Protein AF-A0A7S3TPZ0-F1 (afdb_monomer_lite)

Structure (mmCIF, N/CA/C/O backbone):
data_AF-A0A7S3TPZ0-F1
#
_entry.id   AF-A0A7S3TPZ0-F1
#
loop_
_atom_site.group_PDB
_atom_site.id
_atom_site.type_symbol
_atom_site.label_atom_id
_atom_site.label_alt_id
_atom_site.label_comp_id
_atom_site.label_asym_id
_atom_site.label_entity_id
_atom_site.label_seq_id
_atom_site.pdbx_PDB_ins_code
_atom_site.Cartn_x
_atom_site.Cartn_y
_atom_site.Cartn_z
_atom_site.occupancy
_atom_site.B_iso_or_equiv
_atom_site.auth_seq_id
_atom_site.auth_comp_id
_atom_site.auth_asym_id
_atom_site.auth_atom_id
_atom_site.pdbx_PDB_model_num
ATOM 1 N N . ALA A 1 1 ? 26.717 -51.287 -27.966 1.00 47.16 1 ALA A N 1
ATOM 2 C CA . ALA A 1 1 ? 26.877 -49.922 -28.506 1.00 47.16 1 ALA A CA 1
ATOM 3 C C . ALA A 1 1 ? 25.800 -49.785 -29.569 1.00 47.16 1 ALA A C 1
ATOM 5 O O . ALA A 1 1 ? 25.677 -50.705 -30.352 1.00 47.16 1 ALA A O 1
ATOM 6 N N . GLU A 1 2 ? 24.869 -48.843 -29.520 1.00 43.12 2 GLU A N 1
ATOM 7 C CA . GLU A 1 2 ? 25.117 -47.418 -29.720 1.00 43.12 2 GLU A CA 1
ATOM 8 C C . GLU A 1 2 ? 24.133 -46.570 -28.900 1.00 43.12 2 GLU A C 1
ATOM 10 O O . GLU A 1 2 ? 22.919 -46.770 -28.921 1.00 43.12 2 GLU A O 1
ATOM 15 N N . MET A 1 3 ? 24.693 -45.618 -28.157 1.00 51.94 3 MET A N 1
ATOM 16 C CA . MET A 1 3 ? 23.965 -44.582 -27.437 1.00 51.94 3 MET A CA 1
ATOM 17 C C . MET A 1 3 ? 23.413 -43.583 -28.462 1.00 51.94 3 MET A C 1
ATOM 19 O O . MET A 1 3 ? 24.171 -42.781 -29.004 1.00 51.94 3 MET A O 1
ATOM 23 N N . ARG A 1 4 ? 22.103 -43.607 -28.745 1.00 56.28 4 ARG A N 1
ATOM 24 C CA . ARG A 1 4 ? 21.458 -42.481 -29.438 1.00 56.28 4 ARG A CA 1
ATOM 25 C C . ARG A 1 4 ? 21.321 -41.334 -28.450 1.00 56.28 4 ARG A C 1
ATOM 27 O O . ARG A 1 4 ? 20.573 -41.423 -27.481 1.00 56.28 4 ARG A O 1
ATOM 34 N N . GLY A 1 5 ? 22.116 -40.299 -28.705 1.00 50.38 5 GLY A N 1
ATOM 35 C CA . GLY A 1 5 ? 22.192 -39.077 -27.925 1.00 50.38 5 GLY A CA 1
ATOM 36 C C . GLY A 1 5 ? 20.820 -38.467 -27.669 1.00 50.38 5 GLY A C 1
ATOM 37 O O . GLY A 1 5 ? 19.954 -38.430 -28.545 1.00 50.38 5 GLY A O 1
ATOM 38 N N . ALA A 1 6 ? 20.652 -38.000 -26.435 1.00 54.16 6 ALA A N 1
ATOM 39 C CA . ALA A 1 6 ? 19.533 -37.185 -26.010 1.00 54.16 6 ALA A CA 1
ATOM 40 C C . ALA A 1 6 ? 19.315 -36.053 -27.021 1.00 54.16 6 ALA A C 1
ATOM 42 O O . ALA A 1 6 ? 20.212 -35.246 -27.254 1.00 54.16 6 ALA A O 1
ATOM 43 N N . ASN A 1 7 ? 18.133 -36.027 -27.636 1.00 55.78 7 ASN A N 1
ATOM 44 C CA . ASN A 1 7 ? 17.714 -34.970 -28.543 1.00 55.78 7 ASN A CA 1
ATOM 45 C C . ASN A 1 7 ? 17.712 -33.627 -27.778 1.00 55.78 7 ASN A C 1
ATOM 47 O O . ASN A 1 7 ? 16.862 -33.450 -26.901 1.00 55.78 7 ASN A O 1
ATOM 51 N N . PRO A 1 8 ? 18.630 -32.683 -28.065 1.00 56.12 8 PRO A N 1
ATOM 52 C CA . PRO A 1 8 ? 18.730 -31.431 -27.312 1.00 56.12 8 PRO A CA 1
ATOM 53 C C . PRO A 1 8 ? 17.567 -30.469 -27.608 1.00 56.12 8 PRO A C 1
ATOM 55 O O . PRO A 1 8 ? 17.358 -29.509 -26.866 1.00 56.12 8 PRO A O 1
ATOM 58 N N . ASP A 1 9 ? 16.798 -30.726 -28.669 1.00 54.09 9 ASP A N 1
ATOM 59 C CA . ASP A 1 9 ? 15.714 -29.852 -29.124 1.00 54.09 9 ASP A CA 1
ATOM 60 C C . ASP A 1 9 ? 14.388 -30.105 -28.382 1.00 54.09 9 ASP A C 1
ATOM 62 O O . ASP A 1 9 ? 13.644 -29.176 -28.067 1.00 54.09 9 ASP A O 1
ATOM 66 N N . GLY A 1 10 ? 14.138 -31.354 -27.967 1.00 55.66 10 GLY A N 1
ATOM 67 C CA . GLY A 1 10 ? 12.930 -31.718 -27.216 1.00 55.66 10 GLY A CA 1
ATOM 68 C C . GLY A 1 10 ? 12.847 -31.062 -25.833 1.00 55.66 10 GLY A C 1
ATOM 69 O O . GLY A 1 10 ? 11.757 -30.759 -25.352 1.00 55.66 10 GLY A O 1
ATOM 70 N N . LEU A 1 11 ? 13.996 -30.774 -25.209 1.00 54.69 11 LEU A N 1
ATOM 71 C CA . LEU A 1 11 ? 14.042 -30.106 -23.906 1.00 54.69 11 LEU A CA 1
ATOM 72 C C . LEU A 1 11 ? 13.760 -28.599 -24.018 1.00 54.69 11 LEU A C 1
ATOM 74 O O . LEU A 1 11 ? 13.170 -28.014 -23.112 1.00 54.69 11 LEU A O 1
ATOM 78 N N . ARG A 1 12 ? 14.114 -27.970 -25.149 1.00 52.44 12 ARG A N 1
ATOM 79 C CA . ARG A 1 12 ? 13.807 -26.553 -25.408 1.00 52.44 12 ARG A CA 1
ATOM 80 C C . ARG A 1 12 ? 12.307 -26.320 -25.590 1.00 52.44 12 ARG A C 1
ATOM 82 O O . ARG A 1 12 ? 11.802 -25.298 -25.135 1.00 52.44 12 ARG A O 1
ATOM 89 N N . GLN A 1 13 ? 11.590 -27.274 -26.187 1.00 51.81 13 GLN A N 1
ATOM 90 C CA . GLN A 1 13 ? 10.134 -27.191 -26.352 1.00 51.81 13 GLN A CA 1
ATOM 91 C C . GLN A 1 13 ? 9.358 -27.336 -25.033 1.00 51.81 13 GLN A C 1
ATOM 93 O O . GLN A 1 13 ? 8.329 -26.684 -24.869 1.00 51.81 13 GLN A O 1
ATOM 98 N N . LEU A 1 14 ? 9.862 -28.107 -24.061 1.00 53.47 14 LEU A N 1
ATOM 99 C CA . LEU A 1 14 ? 9.144 -28.334 -22.800 1.00 53.47 14 LEU A CA 1
ATOM 100 C C . LEU A 1 14 ? 9.283 -27.186 -21.785 1.00 53.47 14 LEU A C 1
ATOM 102 O O . LEU A 1 14 ? 8.389 -26.976 -20.968 1.00 53.47 14 LEU A O 1
ATOM 106 N N . ILE A 1 15 ? 10.376 -26.418 -21.838 1.00 53.31 15 ILE A N 1
ATOM 107 C CA . ILE A 1 15 ? 10.604 -25.298 -20.905 1.00 53.31 15 ILE A CA 1
ATOM 108 C C . ILE A 1 15 ? 9.710 -24.092 -21.251 1.00 53.31 15 ILE A C 1
ATOM 110 O O . ILE A 1 15 ? 9.356 -23.314 -20.369 1.00 53.31 15 ILE A O 1
ATOM 114 N N . ILE A 1 16 ? 9.265 -23.970 -22.506 1.00 51.81 16 ILE A N 1
ATOM 115 C CA . ILE A 1 16 ? 8.352 -22.897 -22.932 1.00 51.81 16 ILE A CA 1
ATOM 116 C C . ILE A 1 16 ? 6.900 -23.202 -22.515 1.00 51.81 16 ILE A C 1
ATOM 118 O O . ILE A 1 16 ? 6.142 -22.279 -22.241 1.00 51.81 16 ILE A O 1
ATOM 122 N N . GLN A 1 17 ? 6.512 -24.476 -22.372 1.00 49.91 17 GLN A N 1
ATOM 123 C CA . GLN A 1 17 ? 5.144 -24.859 -21.981 1.00 49.91 17 GLN A CA 1
ATOM 124 C C . GLN A 1 17 ? 4.831 -24.702 -20.481 1.00 49.91 17 GLN A C 1
ATOM 126 O O . GLN A 1 17 ? 3.674 -24.842 -20.094 1.00 49.91 17 GLN A O 1
ATOM 131 N N . HIS A 1 18 ? 5.826 -24.423 -19.632 1.00 45.56 18 HIS A N 1
ATOM 132 C CA . HIS A 1 18 ? 5.642 -24.216 -18.185 1.00 45.56 18 HIS A CA 1
ATOM 133 C C . HIS A 1 18 ? 6.212 -22.886 -17.672 1.00 45.56 18 HIS A C 1
ATOM 135 O O . HIS A 1 18 ? 6.270 -22.663 -16.461 1.00 45.56 18 HIS A O 1
ATOM 141 N N . ALA A 1 19 ? 6.577 -21.962 -18.566 1.00 44.69 19 ALA A N 1
ATOM 142 C CA . ALA A 1 19 ? 6.622 -20.555 -18.201 1.00 44.69 19 ALA A CA 1
ATOM 143 C C . ALA A 1 19 ? 5.168 -20.097 -18.091 1.00 44.69 19 ALA A C 1
ATOM 145 O O . ALA A 1 19 ? 4.600 -19.565 -19.039 1.00 44.69 19 ALA A O 1
ATOM 146 N N . GLY A 1 20 ? 4.542 -20.383 -16.947 1.00 40.47 20 GLY A N 1
ATOM 147 C CA . GLY A 1 20 ? 3.309 -19.719 -16.580 1.00 40.47 20 GLY A CA 1
ATOM 148 C C . GLY A 1 20 ? 3.583 -18.233 -16.716 1.00 40.47 20 GLY A C 1
ATOM 149 O O . GLY A 1 20 ? 4.343 -17.673 -15.925 1.00 40.47 20 GLY A O 1
ATOM 150 N N . GLU A 1 21 ? 3.017 -17.618 -17.754 1.00 36.19 21 GLU A N 1
ATOM 151 C CA . GLU A 1 21 ? 2.663 -16.214 -17.729 1.00 36.19 21 GLU A CA 1
ATOM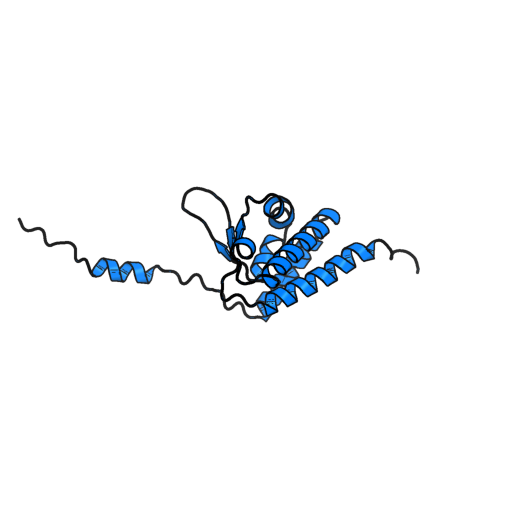 152 C C . GLU A 1 21 ? 1.934 -16.057 -16.408 1.00 36.19 21 GLU A C 1
ATOM 154 O O . GLU A 1 21 ? 0.771 -16.435 -16.276 1.00 36.19 21 GLU A O 1
ATOM 159 N N . LYS A 1 22 ? 2.672 -15.636 -15.376 1.00 40.84 22 LYS A N 1
ATOM 160 C CA . LYS A 1 22 ? 2.088 -15.214 -14.123 1.00 40.84 22 LYS A CA 1
ATOM 161 C C . LYS A 1 22 ? 1.147 -14.129 -14.599 1.00 40.84 22 LYS A C 1
ATOM 163 O O . LYS A 1 22 ? 1.648 -13.160 -15.175 1.00 40.84 22 LYS A O 1
ATOM 168 N N . PRO A 1 23 ? -0.172 -14.366 -14.563 1.00 39.34 23 PRO A N 1
ATOM 169 C CA . PRO A 1 23 ? -1.083 -13.477 -15.231 1.00 39.34 23 PRO A CA 1
ATOM 170 C C . PRO A 1 23 ? -0.858 -12.161 -14.514 1.00 39.34 23 PRO A C 1
ATOM 172 O O . PRO A 1 23 ? -1.157 -12.053 -13.328 1.00 39.34 23 PRO A O 1
ATOM 175 N N . ALA A 1 24 ? -0.248 -11.194 -15.197 1.00 45.66 24 ALA A N 1
ATOM 176 C CA . ALA A 1 24 ? -0.331 -9.803 -14.817 1.00 45.66 24 ALA A CA 1
ATOM 177 C C . ALA A 1 24 ? -1.818 -9.524 -14.969 1.00 45.66 24 ALA A C 1
ATOM 179 O O . ALA A 1 24 ? -2.294 -9.240 -16.071 1.00 45.66 24 ALA A O 1
ATOM 180 N N . VAL A 1 25 ? -2.571 -9.872 -13.918 1.00 50.50 25 VAL A N 1
ATOM 181 C CA . VAL A 1 25 ? -4.001 -10.103 -14.005 1.00 50.50 25 VAL A CA 1
ATOM 182 C C . VAL A 1 25 ? -4.549 -8.800 -14.542 1.00 50.50 25 VAL A C 1
ATOM 184 O O . VAL A 1 25 ? -4.435 -7.743 -13.909 1.00 50.50 25 VAL A O 1
ATOM 187 N N . LYS A 1 26 ? -5.121 -8.871 -15.744 1.00 48.84 26 LYS A N 1
ATOM 188 C CA . LYS A 1 26 ? -6.032 -7.862 -16.265 1.00 48.84 26 LYS A CA 1
ATOM 189 C C . LYS A 1 26 ? -7.271 -7.942 -15.373 1.00 48.84 26 LYS A C 1
ATOM 191 O O . LYS A 1 26 ? -8.298 -8.456 -15.784 1.00 48.84 26 LYS A O 1
ATOM 196 N N . VAL A 1 27 ? -7.114 -7.586 -14.096 1.00 53.84 27 VAL A N 1
ATOM 197 C CA . VAL A 1 27 ? -8.193 -7.553 -13.118 1.00 53.84 27 VAL A CA 1
ATOM 198 C C . VAL A 1 27 ? -9.098 -6.479 -13.666 1.00 53.84 27 VAL A C 1
ATOM 200 O O . VAL A 1 27 ? -8.647 -5.339 -13.814 1.00 53.84 27 VAL A O 1
ATOM 203 N N . ASP A 1 28 ? -10.326 -6.842 -14.013 1.00 63.22 28 ASP A N 1
ATOM 204 C CA . ASP A 1 28 ? -11.331 -5.883 -14.434 1.00 63.22 28 ASP A CA 1
ATOM 205 C C . ASP A 1 28 ? -11.290 -4.676 -13.482 1.00 63.22 28 ASP A C 1
ATOM 207 O O . ASP A 1 28 ? -11.278 -4.868 -12.258 1.00 63.22 28 ASP A O 1
ATOM 211 N N . PRO A 1 29 ? -11.242 -3.431 -13.989 1.00 65.44 29 PRO A N 1
ATOM 212 C CA . PRO A 1 29 ? -11.056 -2.249 -13.144 1.00 65.44 29 PRO A CA 1
ATOM 213 C C . PRO A 1 29 ? -12.111 -2.174 -12.028 1.00 65.44 29 PRO A C 1
ATOM 215 O O . PRO A 1 29 ? -11.813 -1.790 -10.899 1.00 65.44 29 PRO A O 1
ATOM 218 N N . ALA A 1 30 ? -13.328 -2.659 -12.297 1.00 69.44 30 ALA A N 1
ATOM 219 C CA . ALA A 1 30 ? -14.392 -2.790 -11.307 1.00 69.44 30 ALA A CA 1
ATOM 220 C C . ALA A 1 30 ? -14.072 -3.792 -10.177 1.00 69.44 30 ALA A C 1
ATOM 222 O O . ALA A 1 30 ? -14.315 -3.497 -9.004 1.00 69.44 30 ALA A O 1
ATOM 223 N N . ALA A 1 31 ? -13.508 -4.960 -10.502 1.00 75.25 31 ALA A N 1
ATOM 224 C CA . ALA A 1 31 ? -13.106 -5.959 -9.513 1.00 75.25 31 ALA A CA 1
ATOM 225 C C . ALA A 1 31 ? -11.934 -5.452 -8.663 1.00 75.25 31 ALA A C 1
ATOM 227 O O . ALA A 1 31 ? -11.933 -5.630 -7.443 1.00 75.25 31 ALA A O 1
ATOM 228 N N . ARG A 1 32 ? -10.993 -4.726 -9.281 1.00 73.50 32 ARG A N 1
ATOM 229 C CA . ARG A 1 32 ? -9.873 -4.091 -8.578 1.00 73.50 32 ARG A CA 1
ATOM 230 C C . ARG A 1 32 ? -10.365 -3.018 -7.604 1.00 73.50 32 ARG A C 1
ATOM 232 O O . ARG A 1 32 ? -9.994 -3.060 -6.436 1.00 73.50 32 ARG A O 1
ATOM 239 N N . HIS A 1 33 ? -11.285 -2.143 -8.019 1.00 78.00 33 HIS A N 1
ATOM 240 C CA . HIS A 1 33 ? -11.912 -1.159 -7.124 1.00 78.00 33 HIS A CA 1
ATOM 241 C C . HIS A 1 33 ? -12.658 -1.814 -5.956 1.00 78.00 33 HIS A C 1
ATOM 243 O O . HIS A 1 33 ? -12.574 -1.344 -4.820 1.00 78.00 33 HIS A O 1
ATOM 249 N N . LYS A 1 34 ? -13.374 -2.919 -6.203 1.00 82.50 34 LYS A N 1
ATOM 250 C CA . LYS A 1 34 ? -14.017 -3.687 -5.130 1.00 82.50 34 LYS A CA 1
ATOM 251 C C . LYS A 1 34 ? -12.979 -4.244 -4.152 1.00 82.50 34 LYS A C 1
ATOM 253 O O . LYS A 1 34 ? -13.165 -4.101 -2.949 1.00 82.50 34 LYS A O 1
ATOM 258 N N . GLN A 1 35 ? -11.894 -4.834 -4.653 1.00 83.12 35 GLN A N 1
ATOM 259 C CA . GLN A 1 35 ? -10.822 -5.386 -3.823 1.00 83.12 35 GLN A CA 1
ATOM 260 C C . GLN A 1 35 ? -10.115 -4.302 -2.999 1.00 83.12 35 GLN A C 1
ATOM 262 O O . GLN A 1 35 ? -9.831 -4.522 -1.827 1.00 83.12 35 GLN A O 1
ATOM 267 N N . GLN A 1 36 ? -9.884 -3.118 -3.571 1.00 84.00 36 GLN A N 1
ATOM 268 C CA . GLN A 1 36 ? -9.322 -1.974 -2.848 1.0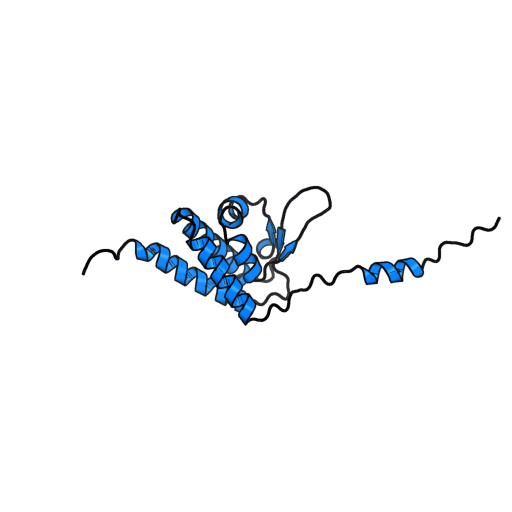0 84.00 36 GLN A CA 1
ATOM 269 C C . GLN A 1 36 ? -10.222 -1.535 -1.692 1.00 84.00 36 GLN A C 1
ATOM 271 O O . GLN A 1 36 ? -9.732 -1.341 -0.583 1.00 84.00 36 GLN A O 1
ATOM 276 N N . ARG A 1 37 ? -11.536 -1.418 -1.928 1.00 83.81 37 ARG A N 1
ATOM 277 C CA . ARG A 1 37 ? -12.501 -1.060 -0.876 1.00 83.81 37 ARG A CA 1
ATOM 278 C C . ARG A 1 37 ? -12.563 -2.108 0.226 1.00 83.81 37 ARG A C 1
ATOM 280 O O . ARG A 1 37 ? -12.585 -1.744 1.393 1.00 83.81 37 ARG A O 1
ATOM 287 N N . ASP A 1 38 ? -12.576 -3.385 -0.138 1.00 86.81 38 ASP A N 1
ATOM 288 C CA . ASP A 1 38 ? -12.628 -4.496 0.815 1.00 86.81 38 ASP A CA 1
ATOM 289 C C . ASP A 1 38 ? -11.360 -4.554 1.679 1.00 86.81 38 ASP A C 1
ATOM 291 O O . ASP A 1 38 ? -11.431 -4.597 2.905 1.00 86.81 38 ASP A O 1
ATOM 295 N N . ALA A 1 39 ? -10.189 -4.424 1.048 1.00 87.69 39 ALA A N 1
ATOM 296 C CA . ALA A 1 39 ? -8.907 -4.369 1.737 1.00 87.69 39 ALA A CA 1
ATOM 297 C C . ALA A 1 39 ? -8.806 -3.163 2.681 1.00 87.69 39 ALA A C 1
ATOM 299 O O . ALA A 1 39 ? -8.320 -3.292 3.804 1.00 87.69 39 ALA A O 1
ATOM 300 N N . LEU A 1 40 ? -9.292 -2.002 2.241 1.00 86.31 40 LEU A N 1
ATOM 301 C CA . LEU A 1 40 ? -9.350 -0.796 3.057 1.00 86.31 40 LEU A CA 1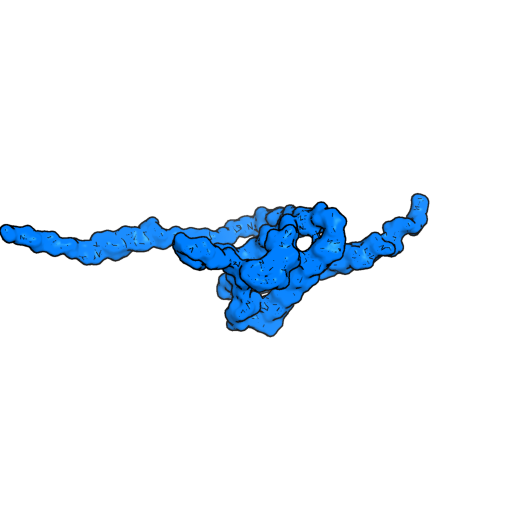
ATOM 302 C C . LEU A 1 40 ? -10.313 -0.964 4.235 1.00 86.31 40 LEU A C 1
ATOM 304 O O . LEU A 1 40 ? -9.947 -0.654 5.363 1.00 86.31 40 LEU A O 1
ATOM 308 N N . ALA A 1 41 ? -11.505 -1.515 4.006 1.00 86.88 41 ALA A N 1
ATOM 309 C CA . ALA A 1 41 ? -12.467 -1.802 5.063 1.00 86.88 41 ALA A CA 1
ATOM 310 C C . ALA A 1 41 ? -11.895 -2.781 6.098 1.00 86.88 41 ALA A C 1
ATOM 312 O O . ALA A 1 41 ? -12.022 -2.538 7.293 1.00 86.88 41 ALA A O 1
ATOM 313 N N . ALA A 1 42 ? -11.202 -3.837 5.661 1.00 87.69 42 ALA A N 1
ATOM 314 C CA . ALA A 1 42 ? -10.527 -4.778 6.552 1.00 87.69 42 ALA A CA 1
ATOM 315 C C . ALA A 1 42 ? -9.423 -4.104 7.385 1.00 87.69 42 ALA A C 1
ATOM 317 O O . ALA A 1 42 ? -9.275 -4.404 8.569 1.00 87.69 42 ALA A O 1
ATOM 318 N N . LEU A 1 43 ? -8.689 -3.161 6.788 1.00 86.75 43 LEU A N 1
ATOM 319 C CA . LEU A 1 43 ? -7.650 -2.399 7.475 1.00 86.75 43 LEU A CA 1
ATOM 320 C C . LEU A 1 43 ? -8.236 -1.430 8.508 1.00 86.75 43 LEU A C 1
ATOM 322 O O . LEU A 1 43 ? -7.665 -1.270 9.583 1.00 86.75 43 LEU A O 1
ATOM 326 N N . LEU A 1 44 ? -9.391 -0.831 8.218 1.00 84.88 44 LEU A N 1
ATOM 327 C CA . LEU A 1 44 ? -10.123 0.042 9.143 1.00 84.88 44 LEU A CA 1
ATOM 328 C C . LEU A 1 44 ? -10.916 -0.724 10.208 1.00 84.88 44 LEU A C 1
ATOM 330 O O . LEU A 1 44 ? -11.199 -0.174 11.268 1.00 84.88 44 LEU A O 1
ATOM 334 N N . ALA A 1 45 ? -11.259 -1.986 9.948 1.00 85.94 45 ALA A N 1
ATOM 335 C CA . ALA A 1 45 ? -11.926 -2.866 10.903 1.00 85.94 45 ALA A CA 1
ATOM 336 C C . ALA A 1 45 ? -10.999 -3.315 12.047 1.00 85.94 45 ALA A C 1
ATOM 338 O O . ALA A 1 45 ? -11.455 -3.933 13.011 1.00 85.94 45 ALA A O 1
ATOM 339 N N . VAL A 1 46 ? -9.700 -3.010 11.969 1.00 84.62 46 VAL A N 1
ATOM 340 C CA . VAL A 1 46 ? -8.761 -3.251 13.064 1.00 84.62 46 VAL A CA 1
ATOM 341 C C . VAL A 1 46 ? -9.174 -2.409 14.271 1.00 84.62 46 VAL A C 1
ATOM 343 O O . VAL A 1 46 ? -9.188 -1.182 14.223 1.00 84.62 46 VAL A O 1
ATOM 346 N N . ALA A 1 47 ? -9.467 -3.084 15.386 1.00 80.06 47 ALA A N 1
ATOM 347 C CA . ALA A 1 47 ? -9.915 -2.442 16.627 1.00 80.06 47 ALA A CA 1
ATOM 348 C C . ALA A 1 47 ? -8.948 -1.347 17.119 1.00 80.06 47 ALA A C 1
ATOM 350 O O . ALA A 1 47 ? -9.355 -0.344 17.706 1.00 80.06 47 ALA A O 1
ATOM 351 N N . ASP A 1 48 ? -7.656 -1.532 16.854 1.00 86.75 48 ASP A N 1
ATOM 352 C CA . ASP A 1 48 ? -6.613 -0.573 17.177 1.00 86.75 48 ASP A CA 1
ATOM 353 C C . ASP A 1 48 ? -6.499 0.500 16.077 1.00 86.75 48 ASP A C 1
ATOM 355 O O . ASP A 1 48 ? -5.860 0.321 15.031 1.00 86.75 48 ASP A O 1
ATOM 359 N N . LYS A 1 49 ? -7.129 1.652 16.327 1.00 82.88 49 LYS A N 1
ATOM 360 C CA . LYS A 1 49 ? -7.103 2.802 15.410 1.00 82.88 49 LYS A CA 1
ATOM 361 C C . LYS A 1 49 ? -5.687 3.329 15.168 1.00 82.88 49 LYS A C 1
ATOM 363 O O . LYS A 1 49 ? -5.397 3.784 14.064 1.00 82.88 49 LYS A O 1
ATOM 368 N N . GLN A 1 50 ? -4.791 3.246 16.157 1.00 85.62 50 GLN A N 1
ATOM 369 C CA . GLN A 1 50 ? -3.402 3.681 15.988 1.00 85.62 50 GLN A CA 1
ATOM 370 C C . GLN A 1 50 ? -2.638 2.762 15.033 1.00 85.62 50 GLN A C 1
ATOM 372 O O . GLN A 1 50 ? -1.890 3.257 14.190 1.00 85.62 50 GLN A O 1
ATOM 377 N N . ARG A 1 51 ? -2.838 1.441 15.117 1.00 85.94 51 ARG A N 1
ATOM 378 C CA . ARG A 1 51 ? -2.273 0.480 14.157 1.00 85.94 51 ARG A CA 1
ATOM 379 C C . ARG A 1 51 ? -2.828 0.705 12.762 1.00 85.94 51 ARG A C 1
ATOM 381 O O . ARG A 1 51 ? -2.036 0.783 11.828 1.00 85.94 51 ARG A O 1
ATOM 388 N N . SER A 1 52 ? -4.142 0.884 12.643 1.00 86.88 52 SER A N 1
ATOM 389 C CA . SER A 1 52 ? -4.810 1.189 11.370 1.00 86.88 52 SER A CA 1
ATOM 390 C C . SER A 1 52 ? -4.211 2.437 10.727 1.00 86.88 52 SER A C 1
ATOM 392 O O . SER A 1 52 ? -3.701 2.387 9.612 1.00 86.88 52 SER A O 1
ATOM 394 N N . HIS A 1 53 ? -4.165 3.544 11.471 1.00 88.00 53 HIS A N 1
ATOM 395 C CA . HIS A 1 53 ? -3.597 4.802 10.998 1.00 88.00 53 HIS A CA 1
ATOM 396 C C . HIS A 1 53 ? -2.112 4.664 10.632 1.00 88.00 53 HIS A C 1
ATOM 398 O O . HIS A 1 53 ? -1.681 5.142 9.585 1.00 88.00 53 HIS A O 1
ATOM 404 N N . ALA A 1 54 ? -1.314 3.967 11.449 1.00 89.06 54 ALA A N 1
ATOM 405 C CA . ALA A 1 54 ? 0.097 3.738 11.153 1.00 89.06 54 ALA A CA 1
ATOM 406 C C . ALA A 1 54 ? 0.302 2.877 9.894 1.00 89.06 54 ALA A C 1
ATOM 408 O O . ALA A 1 54 ? 1.242 3.128 9.138 1.00 89.06 54 ALA A O 1
ATOM 409 N N . ALA A 1 55 ? -0.562 1.889 9.652 1.00 89.44 55 ALA A N 1
ATOM 410 C CA . ALA A 1 55 ? -0.551 1.078 8.442 1.00 89.44 55 ALA A CA 1
ATOM 411 C C . ALA A 1 55 ? -0.861 1.934 7.207 1.00 89.44 55 ALA A C 1
ATOM 413 O O . ALA A 1 55 ? -0.050 1.968 6.281 1.00 89.44 55 ALA A O 1
ATOM 414 N N . VAL A 1 56 ? -1.965 2.694 7.237 1.00 90.44 56 VAL A N 1
ATOM 415 C CA . VAL A 1 56 ? -2.357 3.624 6.161 1.00 90.44 56 VAL A CA 1
ATOM 416 C C . VAL A 1 56 ? -1.233 4.618 5.866 1.00 90.44 56 VAL A C 1
ATOM 418 O O . VAL A 1 56 ? -0.780 4.714 4.728 1.00 90.44 56 VAL A O 1
ATOM 421 N N . ALA A 1 57 ? -0.706 5.292 6.892 1.00 90.44 57 ALA A N 1
ATOM 422 C 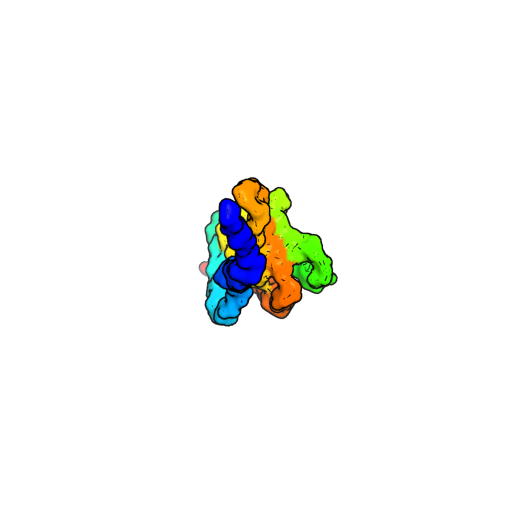CA . ALA A 1 57 ? 0.371 6.270 6.744 1.00 90.44 57 ALA A CA 1
ATOM 423 C C . ALA A 1 57 ? 1.651 5.657 6.148 1.00 90.44 57 ALA A C 1
ATOM 425 O O . ALA A 1 57 ? 2.326 6.278 5.326 1.00 90.44 57 ALA A O 1
ATOM 426 N N . THR A 1 58 ? 1.982 4.419 6.532 1.00 91.38 58 THR A N 1
ATOM 427 C CA . THR A 1 58 ? 3.144 3.705 5.983 1.00 91.38 58 THR A CA 1
ATOM 428 C C . THR A 1 58 ? 2.942 3.387 4.501 1.00 91.38 58 THR A C 1
ATOM 430 O O . THR A 1 58 ? 3.860 3.595 3.709 1.00 91.38 58 THR A O 1
ATOM 433 N N . ILE A 1 59 ? 1.748 2.931 4.110 1.00 90.88 59 ILE A N 1
ATOM 434 C CA . ILE A 1 59 ? 1.415 2.621 2.712 1.00 90.88 59 ILE A CA 1
ATOM 435 C C . ILE A 1 59 ? 1.438 3.892 1.855 1.00 90.88 59 ILE A C 1
ATOM 437 O O . ILE A 1 59 ? 2.074 3.890 0.802 1.00 90.88 59 ILE A O 1
ATOM 441 N N . ILE A 1 60 ? 0.843 4.993 2.330 1.00 91.62 60 ILE A N 1
ATOM 442 C CA . ILE A 1 60 ? 0.904 6.303 1.657 1.00 91.62 60 ILE A CA 1
ATOM 443 C C . ILE A 1 60 ? 2.358 6.703 1.417 1.00 91.62 60 ILE A C 1
ATOM 445 O O . ILE A 1 60 ? 2.714 7.082 0.306 1.00 91.62 60 ILE A O 1
ATOM 449 N N . LYS A 1 61 ? 3.223 6.571 2.431 1.00 91.69 61 LYS A N 1
ATOM 450 C CA . LYS A 1 61 ? 4.640 6.937 2.317 1.00 91.69 61 LYS A CA 1
ATOM 451 C C . LYS A 1 61 ? 5.396 6.071 1.311 1.00 91.69 61 LYS A C 1
ATOM 453 O O . LYS A 1 61 ? 6.226 6.583 0.567 1.00 91.69 61 LYS A O 1
ATOM 458 N N . ILE A 1 62 ? 5.108 4.773 1.271 1.00 90.12 62 ILE A N 1
ATOM 459 C CA . ILE A 1 62 ? 5.682 3.860 0.279 1.00 90.12 62 ILE A CA 1
ATOM 460 C C . ILE A 1 62 ? 5.269 4.281 -1.132 1.00 90.12 62 ILE A C 1
ATOM 462 O O . ILE A 1 62 ? 6.133 4.451 -1.990 1.00 90.12 62 ILE A O 1
ATOM 466 N N . ILE A 1 63 ? 3.970 4.494 -1.358 1.00 91.19 63 ILE A N 1
ATOM 467 C CA . ILE A 1 63 ? 3.444 4.900 -2.664 1.00 91.19 63 ILE A CA 1
ATOM 468 C C . ILE A 1 63 ? 4.009 6.270 -3.060 1.00 91.19 63 ILE A C 1
ATOM 470 O O . ILE A 1 63 ? 4.475 6.429 -4.182 1.00 91.19 63 ILE A O 1
ATOM 474 N N . ALA A 1 64 ? 4.070 7.230 -2.137 1.00 91.88 64 ALA A N 1
ATOM 475 C CA . ALA A 1 64 ? 4.653 8.548 -2.379 1.00 91.88 64 ALA A CA 1
ATOM 476 C C . ALA A 1 64 ? 6.136 8.469 -2.779 1.00 91.88 64 ALA A C 1
ATOM 478 O O . ALA A 1 64 ? 6.550 9.159 -3.706 1.00 91.88 64 ALA A O 1
ATOM 479 N N . ASN A 1 65 ? 6.929 7.597 -2.145 1.00 91.81 65 ASN A N 1
ATOM 480 C CA . ASN A 1 65 ? 8.325 7.381 -2.536 1.00 91.81 65 ASN A CA 1
ATOM 481 C C . ASN A 1 65 ? 8.439 6.810 -3.957 1.00 91.81 65 ASN A C 1
ATOM 483 O O . ASN A 1 65 ? 9.318 7.222 -4.713 1.00 91.81 65 ASN A O 1
ATOM 487 N N . VAL A 1 66 ? 7.546 5.888 -4.333 1.00 90.62 66 VAL A N 1
ATOM 488 C CA . VAL A 1 66 ? 7.485 5.351 -5.700 1.00 90.62 66 VAL A CA 1
ATOM 489 C C . VAL A 1 66 ? 7.079 6.435 -6.696 1.00 90.62 66 VAL A C 1
ATOM 491 O O . VAL A 1 66 ? 7.723 6.566 -7.726 1.00 90.62 66 VAL A O 1
ATOM 494 N N . LEU A 1 67 ? 6.057 7.237 -6.401 1.00 88.81 67 LEU A N 1
ATOM 495 C CA . LEU A 1 67 ? 5.596 8.310 -7.288 1.00 88.81 67 LEU A CA 1
ATOM 496 C C . LEU A 1 67 ? 6.638 9.425 -7.439 1.00 88.81 67 LEU A C 1
ATOM 498 O O . LEU A 1 67 ? 6.816 9.963 -8.526 1.00 88.81 67 LEU A O 1
ATOM 502 N N . SER A 1 68 ? 7.377 9.730 -6.370 1.00 90.88 68 SER A N 1
ATOM 503 C CA . SER A 1 68 ? 8.471 10.704 -6.396 1.00 90.88 68 SER A CA 1
ATOM 504 C C . SER A 1 68 ? 9.711 10.194 -7.135 1.00 90.88 68 SER A C 1
ATOM 506 O O . SER A 1 68 ? 10.543 10.993 -7.560 1.00 90.88 68 SER A O 1
ATOM 508 N N . SER A 1 69 ? 9.904 8.879 -7.233 1.00 89.69 69 SER A N 1
ATOM 509 C CA . SER A 1 69 ? 11.064 8.260 -7.882 1.00 89.69 69 SER A CA 1
ATOM 510 C C . SER A 1 69 ? 10.665 6.924 -8.518 1.00 89.69 69 SER A C 1
ATOM 512 O O . SER A 1 69 ? 11.056 5.860 -8.029 1.00 89.69 69 SER A O 1
ATOM 514 N N . PRO A 1 70 ? 9.892 6.953 -9.621 1.00 85.19 70 PRO A N 1
ATOM 515 C CA . PRO A 1 70 ? 9.305 5.747 -10.204 1.00 85.19 70 PRO A CA 1
ATOM 516 C C . PRO A 1 70 ? 10.349 4.833 -10.842 1.00 85.19 70 PRO A C 1
ATOM 518 O O . PRO A 1 70 ? 10.109 3.645 -10.989 1.00 85.19 70 PRO A O 1
ATOM 521 N N . THR A 1 71 ? 11.523 5.345 -11.197 1.00 82.62 71 THR A N 1
ATOM 522 C CA . THR A 1 71 ? 12.614 4.550 -11.777 1.00 82.62 71 THR A CA 1
ATOM 523 C C . THR A 1 71 ? 13.497 3.877 -10.727 1.00 82.62 71 THR A C 1
ATOM 525 O O . THR A 1 71 ? 14.342 3.060 -11.081 1.00 82.62 71 THR A O 1
ATOM 528 N N . GLU A 1 72 ? 13.317 4.187 -9.441 1.00 86.94 72 GLU A N 1
ATOM 529 C CA . GLU A 1 72 ? 14.170 3.678 -8.373 1.00 86.94 72 GLU A CA 1
ATOM 530 C C . GLU A 1 72 ? 13.679 2.291 -7.892 1.00 86.94 72 GLU A C 1
ATOM 532 O O . GLU A 1 72 ? 12.643 2.180 -7.219 1.00 86.94 72 GLU A O 1
ATOM 537 N N . PRO A 1 73 ? 14.430 1.203 -8.155 1.00 80.88 73 PRO A N 1
ATOM 538 C CA . PRO A 1 73 ? 13.989 -0.161 -7.856 1.00 80.88 73 PRO A CA 1
ATOM 539 C C . PRO A 1 73 ? 13.828 -0.427 -6.355 1.00 80.88 73 PRO A C 1
ATOM 541 O O . PRO A 1 73 ? 13.017 -1.262 -5.956 1.00 80.88 73 PRO A O 1
ATOM 544 N N . LYS A 1 74 ? 14.553 0.305 -5.497 1.00 83.75 74 LYS A N 1
ATOM 545 C CA . LYS A 1 74 ? 14.474 0.140 -4.037 1.00 83.75 74 LYS A CA 1
ATOM 546 C C . LYS A 1 74 ? 13.129 0.585 -3.451 1.00 83.75 74 LYS A C 1
ATOM 548 O O . LYS A 1 74 ? 12.754 0.103 -2.388 1.00 83.75 74 LYS A O 1
ATOM 553 N N . TYR A 1 75 ? 12.414 1.493 -4.124 1.00 86.50 75 TYR A N 1
ATOM 554 C CA . TYR A 1 75 ? 11.075 1.930 -3.709 1.00 86.50 75 TYR A CA 1
ATOM 555 C C . TYR A 1 75 ? 9.984 1.045 -4.302 1.00 86.50 75 TYR A C 1
ATOM 557 O O . TYR A 1 75 ? 8.946 0.852 -3.677 1.00 86.50 75 TYR A O 1
ATOM 565 N N . ARG A 1 76 ? 10.245 0.450 -5.471 1.00 86.62 76 ARG A N 1
ATOM 566 C CA . ARG A 1 76 ? 9.355 -0.529 -6.099 1.00 86.62 76 ARG A CA 1
ATOM 567 C C . ARG A 1 76 ? 9.383 -1.900 -5.429 1.00 86.62 76 ARG A C 1
ATOM 569 O O . ARG A 1 76 ? 8.486 -2.690 -5.678 1.00 86.62 76 ARG A O 1
ATOM 576 N N . ALA A 1 77 ? 10.365 -2.198 -4.580 1.00 86.94 77 ALA A N 1
ATOM 577 C CA . ALA A 1 77 ? 10.516 -3.511 -3.964 1.00 86.94 77 ALA A CA 1
ATOM 578 C C . ALA A 1 77 ? 10.454 -3.449 -2.427 1.00 86.94 77 ALA A C 1
ATOM 580 O O . ALA A 1 77 ? 11.336 -2.911 -1.758 1.00 86.94 77 ALA A O 1
ATOM 581 N N . LEU A 1 78 ? 9.422 -4.061 -1.853 1.00 87.69 78 LEU A N 1
ATOM 582 C CA . LEU A 1 78 ? 9.153 -4.126 -0.421 1.00 87.69 78 LEU A CA 1
ATOM 583 C C . LEU A 1 78 ? 9.481 -5.524 0.103 1.00 87.69 78 LEU A C 1
ATOM 585 O O . LEU A 1 78 ? 8.853 -6.516 -0.263 1.00 87.69 78 LEU A O 1
ATOM 589 N N . LYS A 1 79 ? 10.456 -5.608 1.006 1.00 85.75 79 LYS A N 1
ATOM 590 C CA . LYS A 1 79 ? 10.800 -6.862 1.689 1.00 85.75 79 LYS A CA 1
ATOM 591 C C . LYS A 1 79 ? 9.868 -7.069 2.882 1.00 85.75 79 LYS A C 1
ATOM 593 O O . LYS A 1 79 ? 9.826 -6.198 3.751 1.00 85.75 79 LYS A O 1
ATOM 598 N N . ALA A 1 80 ? 9.210 -8.227 2.992 1.00 79.50 80 ALA A N 1
ATOM 599 C CA .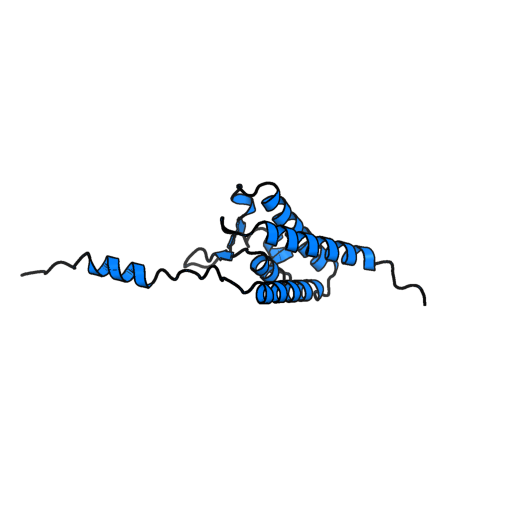 ALA A 1 80 ? 8.437 -8.577 4.191 1.00 79.50 80 ALA A CA 1
ATOM 600 C C . ALA A 1 80 ? 9.283 -8.632 5.475 1.00 79.50 80 ALA A C 1
ATOM 602 O O . ALA A 1 80 ? 8.733 -8.585 6.568 1.00 79.50 80 ALA A O 1
ATOM 603 N N . GLU A 1 81 ? 10.610 -8.718 5.371 1.00 80.44 81 GLU A N 1
ATOM 604 C CA . GLU A 1 81 ? 11.518 -8.640 6.522 1.00 80.44 81 GLU A CA 1
ATOM 605 C C . GLU A 1 81 ? 11.671 -7.225 7.086 1.00 80.44 81 GLU A C 1
ATOM 607 O O . GLU A 1 81 ? 12.063 -7.063 8.242 1.00 80.44 81 GLU A O 1
ATOM 612 N N . ASN A 1 82 ? 11.372 -6.188 6.296 1.00 85.19 82 ASN A N 1
ATOM 613 C CA . ASN A 1 82 ? 11.456 -4.817 6.778 1.00 85.19 82 ASN A CA 1
ATOM 614 C C . ASN A 1 82 ? 10.455 -4.638 7.926 1.00 85.19 82 ASN A C 1
ATOM 616 O O . ASN A 1 82 ? 9.256 -4.828 7.725 1.00 85.19 82 ASN A O 1
ATOM 620 N N . LYS A 1 83 ? 10.937 -4.243 9.113 1.00 83.81 83 LYS A N 1
ATOM 621 C CA . LYS A 1 83 ? 10.108 -4.070 10.318 1.00 83.81 83 LYS A CA 1
ATOM 622 C C . LYS A 1 83 ? 8.864 -3.226 10.054 1.00 83.81 83 LYS A C 1
ATOM 624 O O . LYS A 1 83 ? 7.780 -3.598 10.484 1.00 83.81 83 LYS A O 1
ATOM 629 N N . ALA A 1 84 ? 8.990 -2.143 9.284 1.00 82.62 84 ALA A N 1
ATOM 630 C CA . ALA A 1 84 ? 7.843 -1.309 8.937 1.00 82.62 84 ALA A CA 1
ATOM 631 C C . ALA A 1 84 ? 6.802 -2.086 8.112 1.00 82.62 84 ALA A C 1
ATOM 633 O O . ALA A 1 84 ? 5.620 -2.067 8.436 1.00 82.62 84 ALA A O 1
ATOM 634 N N . VAL A 1 85 ? 7.232 -2.830 7.092 1.00 84.88 85 VAL A N 1
ATOM 635 C CA . VAL A 1 85 ? 6.332 -3.635 6.251 1.00 84.88 85 VAL A CA 1
ATOM 636 C C . VAL A 1 85 ? 5.713 -4.769 7.066 1.00 84.88 85 VAL A C 1
ATOM 638 O O . VAL A 1 85 ? 4.496 -4.928 7.068 1.00 84.88 85 VAL A O 1
ATOM 641 N N . LYS A 1 86 ? 6.520 -5.515 7.824 1.00 85.81 86 LYS A N 1
ATOM 642 C CA . LYS A 1 86 ? 6.062 -6.645 8.635 1.00 85.81 86 LYS A CA 1
ATOM 643 C C . LYS A 1 86 ? 5.077 -6.226 9.719 1.00 85.81 86 LYS A C 1
ATOM 645 O O . LYS A 1 86 ? 3.988 -6.779 9.812 1.00 85.81 86 LYS A O 1
ATOM 650 N N . GLU A 1 87 ? 5.459 -5.258 10.544 1.00 85.69 87 GLU A N 1
ATOM 651 C CA . GLU A 1 87 ? 4.713 -4.910 11.752 1.00 85.69 87 GLU A CA 1
ATOM 652 C C . GLU A 1 87 ? 3.567 -3.938 11.481 1.00 85.69 87 GLU A C 1
ATOM 654 O O . GLU A 1 87 ? 2.571 -3.974 12.197 1.00 85.69 87 GLU A O 1
ATOM 659 N N . LYS A 1 88 ? 3.686 -3.066 10.470 1.00 84.31 88 LYS A N 1
ATOM 660 C CA . LYS A 1 88 ? 2.648 -2.069 10.165 1.00 84.31 88 LYS A CA 1
ATOM 661 C C . LYS A 1 88 ? 1.697 -2.542 9.078 1.00 84.31 88 LYS A C 1
ATOM 663 O O . LYS A 1 88 ? 0.510 -2.273 9.186 1.00 84.31 88 LYS A O 1
ATOM 668 N N . ILE A 1 89 ? 2.189 -3.237 8.052 1.00 86.56 89 ILE A N 1
ATOM 669 C CA . ILE A 1 89 ? 1.375 -3.598 6.883 1.00 86.56 89 ILE A CA 1
ATOM 670 C C . ILE A 1 89 ? 0.914 -5.051 6.961 1.00 86.56 89 ILE A C 1
ATOM 672 O O . ILE A 1 89 ? -0.281 -5.309 6.922 1.00 86.56 89 ILE A O 1
ATOM 676 N N . LEU A 1 90 ? 1.845 -6.000 7.095 1.00 85.06 90 LEU A N 1
ATOM 677 C CA . LEU A 1 90 ? 1.527 -7.434 7.083 1.00 85.06 90 LEU A CA 1
ATOM 678 C C . LEU A 1 90 ? 0.838 -7.904 8.370 1.00 85.06 90 LEU A C 1
ATOM 680 O O . LEU A 1 90 ? 0.076 -8.862 8.335 1.00 85.06 90 LEU A O 1
ATOM 684 N N . SER A 1 91 ? 1.082 -7.223 9.490 1.00 84.31 91 SER A N 1
ATOM 685 C CA . SER A 1 91 ? 0.390 -7.468 10.762 1.00 84.31 91 SER A CA 1
ATOM 686 C C . SER A 1 91 ? -1.066 -6.977 10.753 1.00 84.31 91 SER A C 1
ATOM 688 O O . SER A 1 91 ? -1.865 -7.392 11.591 1.00 84.31 91 SER A O 1
ATOM 690 N N . CYS A 1 92 ? -1.423 -6.088 9.817 1.00 85.81 92 CYS A N 1
ATOM 691 C CA . CYS A 1 92 ? -2.772 -5.545 9.704 1.00 85.81 92 CYS A CA 1
ATOM 692 C C . CYS A 1 92 ? -3.580 -6.325 8.652 1.00 85.81 92 CYS A C 1
ATOM 694 O O . CYS A 1 92 ? -3.143 -6.427 7.499 1.00 85.81 92 CYS A O 1
ATOM 696 N N . PRO A 1 93 ? -4.776 -6.842 8.995 1.00 83.94 93 PRO A N 1
ATOM 697 C CA . PRO A 1 93 ? -5.680 -7.415 8.006 1.00 83.94 93 PRO A CA 1
ATOM 698 C C . PRO A 1 93 ? -5.994 -6.367 6.934 1.00 83.94 93 PRO A C 1
ATOM 700 O O . PRO A 1 93 ? -6.168 -5.192 7.228 1.00 83.94 93 PRO A O 1
ATOM 703 N N . GLY A 1 94 ? -5.985 -6.773 5.666 1.00 85.12 94 GLY A N 1
ATOM 704 C CA . GLY A 1 94 ? -6.193 -5.859 4.540 1.00 85.12 94 GLY A CA 1
ATOM 705 C C . GLY A 1 94 ? -4.944 -5.106 4.062 1.00 85.12 94 GLY A C 1
ATOM 706 O O . GLY A 1 94 ? -4.896 -4.740 2.893 1.00 85.12 94 GLY A O 1
ATOM 707 N N . GLY A 1 95 ? -3.884 -4.957 4.868 1.00 86.62 95 GLY A N 1
ATOM 708 C CA . GLY A 1 95 ? -2.677 -4.215 4.466 1.00 86.62 95 GLY A CA 1
ATOM 709 C C . GLY A 1 95 ? -1.959 -4.817 3.257 1.00 86.62 95 GLY A C 1
ATOM 710 O O . GLY A 1 95 ? -1.642 -4.114 2.298 1.00 86.62 95 GLY A O 1
ATOM 711 N N . ARG A 1 96 ? -1.769 -6.141 3.256 1.00 87.38 96 ARG A N 1
ATOM 712 C CA . ARG A 1 96 ? -1.239 -6.859 2.086 1.00 87.38 96 ARG A CA 1
ATOM 713 C C . ARG A 1 96 ? -2.180 -6.761 0.883 1.00 87.38 96 ARG A C 1
ATOM 715 O O . ARG A 1 96 ? -1.732 -6.420 -0.206 1.00 87.38 96 ARG A O 1
ATOM 722 N N . GLN A 1 97 ? -3.466 -7.050 1.086 1.00 87.00 97 GLN A N 1
ATOM 723 C CA . GLN A 1 97 ? -4.485 -7.036 0.027 1.00 87.00 97 GLN A CA 1
ATOM 724 C C . GLN A 1 97 ? -4.557 -5.672 -0.669 1.00 87.00 97 GLN A C 1
ATOM 726 O O . GLN A 1 97 ? -4.760 -5.604 -1.877 1.00 87.00 97 GLN A O 1
ATOM 731 N N . LEU A 1 98 ? -4.354 -4.595 0.090 1.00 88.25 98 LEU A N 1
ATOM 732 C CA . LEU A 1 98 ? -4.362 -3.229 -0.406 1.00 88.25 98 LEU A CA 1
ATOM 733 C C . LEU A 1 98 ? -3.142 -2.935 -1.287 1.00 88.25 98 LEU A C 1
ATOM 735 O O . LEU A 1 98 ? -3.306 -2.340 -2.347 1.00 88.25 98 LEU A O 1
ATOM 739 N N . LEU A 1 99 ? -1.943 -3.392 -0.901 1.00 87.81 99 LEU A N 1
ATOM 740 C CA . LEU A 1 99 ? -0.752 -3.295 -1.755 1.00 87.81 99 LEU A CA 1
ATOM 741 C C . LEU A 1 99 ? -0.935 -4.091 -3.053 1.00 87.81 99 LEU A C 1
ATOM 743 O O . LEU A 1 99 ? -0.651 -3.574 -4.131 1.00 87.81 99 LEU A O 1
ATOM 747 N N . LEU A 1 100 ? -1.478 -5.307 -2.961 1.00 86.06 100 LEU A N 1
ATOM 748 C CA . LEU A 1 100 ? -1.798 -6.121 -4.135 1.00 86.06 100 LEU A CA 1
ATOM 749 C C . LEU A 1 100 ? -2.784 -5.413 -5.069 1.00 86.06 100 LEU A C 1
ATOM 751 O O . LEU A 1 100 ? -2.565 -5.310 -6.272 1.00 86.06 100 LEU A O 1
ATOM 755 N N . ALA A 1 101 ? -3.853 -4.854 -4.504 1.00 85.12 101 ALA A N 1
ATOM 756 C CA . ALA A 1 101 ? -4.869 -4.136 -5.263 1.00 85.12 101 ALA A CA 1
ATOM 757 C C . ALA A 1 101 ? -4.370 -2.787 -5.817 1.00 85.12 101 ALA A C 1
ATOM 759 O O . ALA A 1 101 ? -4.929 -2.279 -6.790 1.00 85.12 101 ALA A O 1
ATOM 760 N N . ALA A 1 102 ? -3.320 -2.210 -5.222 1.00 85.38 102 ALA A N 1
ATOM 761 C CA . ALA A 1 102 ? -2.614 -1.046 -5.752 1.00 85.38 102 ALA A CA 1
ATOM 762 C C . ALA A 1 102 ? -1.720 -1.392 -6.954 1.00 85.38 102 ALA A C 1
ATOM 764 O O . ALA A 1 102 ? -1.356 -0.492 -7.701 1.00 85.38 102 ALA A O 1
ATOM 765 N N . GLY A 1 103 ? -1.398 -2.672 -7.164 1.00 85.62 103 GLY A N 1
ATOM 766 C CA . GLY A 1 103 ? -0.587 -3.149 -8.286 1.00 85.62 103 GLY A CA 1
ATOM 767 C C . GLY A 1 103 ? 0.749 -3.768 -7.884 1.00 85.62 103 GLY A C 1
ATOM 768 O O . GLY A 1 103 ? 1.511 -4.152 -8.766 1.00 85.62 103 GLY A O 1
ATOM 769 N N . PHE A 1 104 ? 1.054 -3.878 -6.586 1.00 88.00 104 PHE A N 1
ATOM 770 C CA . PHE A 1 104 ? 2.200 -4.671 -6.144 1.00 88.00 104 PHE A CA 1
ATOM 771 C C . PHE A 1 104 ? 1.918 -6.157 -6.363 1.00 88.00 104 PHE A C 1
ATOM 773 O O . PHE A 1 104 ? 0.794 -6.622 -6.211 1.00 88.00 104 PHE A O 1
ATOM 780 N N . GLU A 1 105 ? 2.957 -6.921 -6.656 1.00 85.50 105 GLU A N 1
ATOM 781 C CA . GLU A 1 105 ? 2.871 -8.357 -6.865 1.00 85.50 105 GLU A CA 1
ATOM 782 C C . GLU A 1 105 ? 3.733 -9.095 -5.850 1.00 85.50 105 GLU A C 1
ATOM 784 O O . GLU A 1 105 ? 4.863 -8.701 -5.551 1.00 85.50 105 GLU A O 1
ATOM 789 N N . GLU A 1 106 ? 3.221 -10.208 -5.339 1.00 83.00 106 GLU A N 1
ATOM 790 C CA . GLU A 1 106 ? 4.003 -11.108 -4.501 1.00 83.00 106 GLU A CA 1
ATOM 791 C C . GLU A 1 106 ? 4.983 -11.904 -5.363 1.00 83.00 106 GLU A C 1
ATOM 793 O O . GLU A 1 106 ? 4.605 -12.732 -6.199 1.00 83.00 106 GLU A O 1
ATOM 798 N N . LYS A 1 107 ? 6.274 -11.671 -5.145 1.00 77.25 107 LYS A N 1
ATOM 799 C CA . LYS A 1 107 ? 7.348 -12.546 -5.594 1.00 77.25 107 LYS A CA 1
ATOM 800 C C . LYS A 1 107 ? 7.696 -13.527 -4.485 1.00 77.25 107 LYS A C 1
ATOM 802 O O . LYS A 1 107 ? 8.151 -13.137 -3.410 1.00 77.25 107 LYS A O 1
ATOM 807 N N . ASP A 1 108 ? 7.510 -14.801 -4.807 1.00 67.94 108 ASP A N 1
ATOM 808 C CA . ASP A 1 108 ? 8.085 -15.900 -4.053 1.00 67.94 108 ASP A CA 1
ATOM 809 C C . ASP A 1 108 ? 9.555 -16.029 -4.459 1.00 67.94 108 ASP A C 1
ATOM 811 O O . ASP A 1 108 ? 9.875 -16.205 -5.640 1.00 67.94 108 ASP A O 1
ATOM 815 N N . VAL A 1 109 ? 10.458 -15.829 -3.502 1.00 59.44 109 VAL A N 1
ATOM 816 C CA . VAL A 1 109 ? 11.903 -15.854 -3.742 1.00 59.44 109 VAL A CA 1
ATOM 817 C C . VAL A 1 109 ? 12.469 -17.187 -3.245 1.00 59.44 109 VAL A C 1
ATOM 819 O O . VAL A 1 109 ? 13.241 -17.229 -2.297 1.00 59.44 109 VAL A O 1
ATOM 822 N N . GLY A 1 110 ? 12.096 -18.282 -3.913 1.00 53.44 110 GLY A N 1
ATOM 823 C CA . GLY A 1 110 ? 12.849 -19.541 -3.906 1.00 53.44 110 GLY A CA 1
ATOM 824 C C . GLY A 1 110 ? 12.449 -20.614 -2.881 1.00 53.44 110 GLY A C 1
ATOM 825 O O . GLY A 1 110 ? 11.910 -20.355 -1.812 1.00 53.44 110 GLY A O 1
ATOM 826 N N . MET A 1 111 ? 12.802 -21.856 -3.242 1.00 54.03 111 MET A N 1
ATOM 827 C CA . MET A 1 111 ? 12.397 -23.161 -2.679 1.00 54.03 111 MET A CA 1
ATOM 828 C C . MET A 1 111 ? 12.676 -23.413 -1.182 1.00 54.03 111 MET A C 1
ATOM 830 O O . MET A 1 111 ? 12.290 -24.461 -0.668 1.00 54.03 111 MET A O 1
ATOM 834 N N . ILE A 1 112 ? 13.342 -22.502 -0.471 1.00 54.38 112 ILE A N 1
ATOM 835 C CA . ILE A 1 112 ? 13.688 -22.665 0.946 1.00 54.38 112 ILE A CA 1
ATOM 836 C C . ILE A 1 112 ? 13.215 -21.420 1.694 1.00 54.38 112 ILE A C 1
ATOM 838 O O . ILE A 1 112 ? 13.940 -20.444 1.818 1.00 54.38 112 ILE A O 1
ATOM 842 N N . ALA A 1 113 ? 11.964 -21.476 2.147 1.00 52.81 113 ALA A N 1
ATOM 843 C CA . ALA A 1 113 ? 11.362 -20.648 3.187 1.00 52.81 113 ALA A CA 1
ATOM 844 C C . ALA A 1 113 ? 11.922 -19.212 3.366 1.00 52.81 113 ALA A C 1
ATOM 846 O O . ALA A 1 113 ? 12.784 -18.980 4.211 1.00 52.81 113 ALA A O 1
ATOM 847 N N . ARG A 1 114 ? 11.212 -18.252 2.744 1.00 52.19 114 ARG A N 1
ATOM 848 C CA . ARG A 1 114 ? 11.104 -16.810 3.086 1.00 52.19 114 ARG A CA 1
ATOM 849 C C . ARG A 1 114 ? 12.218 -15.904 2.527 1.00 52.19 114 ARG A C 1
ATOM 851 O O . ARG A 1 114 ? 13.382 -16.266 2.614 1.00 52.19 114 ARG A O 1
ATOM 858 N N . PRO A 1 115 ? 11.894 -14.690 2.028 1.00 55.00 115 PRO A N 1
ATOM 859 C CA . PRO A 1 115 ? 10.747 -13.857 2.400 1.00 55.00 115 PRO A CA 1
ATOM 860 C C . PRO A 1 115 ? 9.818 -13.494 1.237 1.00 55.00 115 PRO A C 1
ATOM 862 O O . PRO A 1 115 ? 10.241 -13.286 0.104 1.00 55.00 115 PRO A O 1
ATOM 865 N N . GLU A 1 116 ? 8.536 -13.338 1.557 1.00 70.81 116 GLU A N 1
ATOM 866 C CA . GLU A 1 116 ? 7.553 -12.770 0.637 1.00 70.81 116 GLU A CA 1
ATOM 867 C C . GLU A 1 116 ? 7.988 -11.345 0.272 1.00 70.81 116 GLU A C 1
ATOM 869 O O . GLU A 1 116 ? 8.154 -10.477 1.136 1.00 70.81 116 GLU A O 1
ATOM 874 N N . MET A 1 117 ? 8.248 -11.105 -1.008 1.00 82.19 117 MET A N 1
ATOM 875 C CA . MET A 1 117 ? 8.616 -9.786 -1.503 1.00 82.19 117 MET A CA 1
ATOM 876 C C . MET A 1 117 ? 7.438 -9.211 -2.272 1.00 82.19 117 MET A C 1
ATOM 878 O O . MET A 1 117 ? 6.893 -9.875 -3.143 1.00 82.19 117 MET A O 1
ATOM 882 N N . LEU A 1 118 ? 7.055 -7.976 -1.972 1.00 86.69 118 LEU A N 1
ATOM 883 C CA . LEU A 1 118 ? 6.045 -7.249 -2.735 1.00 86.69 118 LEU A CA 1
ATOM 884 C C . LEU A 1 118 ? 6.770 -6.317 -3.697 1.00 86.69 118 LEU A C 1
ATOM 886 O O . LEU A 1 118 ? 7.463 -5.399 -3.262 1.00 86.69 118 LEU A O 1
ATOM 890 N N . VAL A 1 119 ? 6.658 -6.570 -4.995 1.00 87.88 119 VAL A N 1
ATOM 891 C CA . VAL A 1 119 ? 7.347 -5.798 -6.032 1.00 87.88 119 VAL A CA 1
ATOM 892 C C . VAL A 1 119 ? 6.320 -5.144 -6.936 1.00 87.88 119 VAL A C 1
ATOM 894 O O . VAL A 1 119 ? 5.408 -5.804 -7.414 1.00 87.88 119 VAL A O 1
ATOM 897 N N . LEU A 1 120 ? 6.472 -3.848 -7.171 1.00 87.94 120 LEU A N 1
ATOM 898 C CA . LEU A 1 120 ? 5.720 -3.128 -8.179 1.00 87.94 120 LEU A CA 1
ATOM 899 C C . LEU A 1 120 ? 6.407 -3.328 -9.538 1.00 87.94 120 LEU A C 1
ATOM 901 O O . LEU A 1 120 ? 7.571 -2.928 -9.677 1.00 87.94 120 LEU A O 1
ATOM 905 N N . PRO A 1 121 ? 5.737 -3.947 -10.520 1.00 84.69 121 PRO A N 1
ATOM 906 C CA . PRO A 1 121 ? 6.328 -4.177 -11.828 1.00 84.69 121 PRO A CA 1
ATOM 907 C C . PRO A 1 121 ? 6.503 -2.856 -12.590 1.00 84.69 121 PRO A C 1
ATOM 909 O O . PRO A 1 121 ? 5.905 -1.828 -12.263 1.00 84.69 121 PRO A O 1
ATOM 912 N N . ASP A 1 122 ? 7.372 -2.849 -13.599 1.00 80.31 122 ASP A N 1
ATOM 913 C CA . ASP A 1 122 ? 7.710 -1.627 -14.332 1.00 80.31 122 ASP A CA 1
ATOM 914 C C . ASP A 1 122 ? 6.574 -1.078 -15.197 1.00 80.31 122 ASP A C 1
ATOM 916 O O . ASP A 1 122 ? 6.479 0.139 -15.367 1.00 80.31 122 ASP A O 1
ATOM 920 N N . ASN A 1 123 ? 5.683 -1.964 -15.635 1.00 80.44 123 ASN A N 1
ATOM 921 C CA . ASN A 1 123 ? 4.444 -1.667 -16.342 1.00 80.44 123 ASN A CA 1
ATOM 922 C C . ASN A 1 123 ? 3.273 -1.314 -15.405 1.00 80.44 123 ASN A C 1
ATOM 924 O O . ASN A 1 123 ? 2.128 -1.281 -15.857 1.00 80.44 123 ASN A O 1
ATOM 928 N N . ALA A 1 124 ? 3.524 -1.100 -14.109 1.00 82.88 124 ALA A N 1
ATOM 929 C CA . ALA A 1 124 ? 2.476 -0.714 -13.177 1.00 82.88 124 ALA A CA 1
ATOM 930 C C . ALA A 1 124 ? 1.887 0.661 -13.514 1.00 82.88 124 ALA A C 1
ATOM 932 O O . ALA A 1 124 ? 2.592 1.611 -13.862 1.00 82.88 124 ALA A O 1
ATOM 933 N N . ASP A 1 125 ? 0.576 0.766 -13.333 1.00 84.50 125 ASP A N 1
ATOM 934 C CA . ASP A 1 125 ? -0.192 1.960 -13.642 1.00 84.50 125 ASP A CA 1
ATOM 935 C C . ASP A 1 125 ? -0.021 3.007 -12.524 1.00 84.50 125 ASP A C 1
ATOM 937 O O . ASP A 1 125 ? -0.584 2.889 -11.434 1.00 84.50 125 ASP A O 1
ATOM 941 N N . LEU A 1 126 ? 0.821 4.021 -12.756 1.00 85.50 126 LEU A N 1
ATOM 942 C CA . LEU A 1 126 ? 1.121 5.040 -11.739 1.00 85.50 126 LEU A CA 1
ATOM 943 C C . LEU A 1 126 ? -0.110 5.884 -11.383 1.00 85.50 126 LEU A C 1
ATOM 945 O O . LEU A 1 126 ? -0.247 6.305 -10.236 1.00 85.50 126 LEU A O 1
ATOM 949 N N . THR A 1 127 ? -1.030 6.075 -12.331 1.00 86.94 127 THR A N 1
ATOM 950 C CA . THR A 1 127 ? -2.313 6.743 -12.087 1.00 86.94 127 THR A CA 1
ATOM 951 C C . THR A 1 127 ? -3.149 5.963 -11.076 1.00 86.94 127 THR A C 1
ATOM 953 O O . THR A 1 127 ? -3.721 6.560 -10.165 1.00 86.94 127 THR A O 1
ATOM 956 N N . GLN A 1 128 ? -3.158 4.629 -11.161 1.00 83.31 128 GLN A N 1
ATOM 957 C CA . GLN A 1 128 ? -3.800 3.783 -10.154 1.00 83.31 128 GLN A CA 1
ATOM 958 C C . GLN A 1 128 ? -3.160 3.958 -8.771 1.00 83.31 128 GLN A C 1
ATOM 960 O O . GLN A 1 128 ? -3.873 4.048 -7.770 1.00 83.31 128 GLN A O 1
ATOM 965 N N . LEU A 1 129 ? -1.825 4.018 -8.698 1.00 87.88 129 LEU A N 1
ATOM 966 C CA . LEU A 1 129 ? -1.114 4.250 -7.435 1.00 87.88 129 LEU A CA 1
ATOM 967 C C . LEU A 1 129 ? -1.498 5.596 -6.812 1.00 87.88 129 LEU A C 1
ATOM 969 O O . LEU A 1 129 ? -1.751 5.657 -5.609 1.00 87.88 129 LEU A O 1
ATOM 973 N N . GLU A 1 130 ? -1.577 6.655 -7.618 1.00 89.75 130 GLU A N 1
ATOM 974 C CA . GLU A 1 130 ? -2.024 7.978 -7.167 1.00 89.75 130 GLU A CA 1
ATOM 975 C C . GLU A 1 130 ? -3.462 7.947 -6.642 1.00 89.75 130 GLU A C 1
ATOM 977 O O . GLU A 1 130 ? -3.736 8.491 -5.574 1.00 89.75 130 GLU A O 1
ATOM 982 N N . GLN A 1 131 ? -4.376 7.258 -7.333 1.00 87.25 131 GLN A N 1
ATOM 983 C CA . GLN A 1 131 ? -5.763 7.105 -6.882 1.00 87.25 131 GLN A CA 1
ATOM 984 C C . GLN A 1 131 ? -5.855 6.366 -5.544 1.00 87.25 131 GLN A C 1
ATOM 986 O O . GLN A 1 131 ? -6.577 6.801 -4.646 1.00 87.25 131 GLN A O 1
ATOM 991 N N . VAL A 1 132 ? -5.096 5.275 -5.381 1.00 88.25 132 VAL A N 1
ATOM 992 C CA . VAL A 1 132 ? -5.021 4.543 -4.106 1.00 88.25 132 VAL A CA 1
ATOM 993 C C . VAL A 1 132 ? -4.500 5.459 -3.009 1.00 88.25 132 VAL A C 1
ATOM 995 O O . VAL A 1 132 ? -5.074 5.510 -1.925 1.00 88.25 132 VAL A O 1
ATOM 998 N N . ARG A 1 133 ? -3.419 6.193 -3.283 1.00 90.94 133 ARG A N 1
ATOM 999 C CA . ARG A 1 133 ? -2.815 7.124 -2.331 1.00 90.94 133 ARG A CA 1
ATOM 1000 C C . ARG A 1 133 ? -3.815 8.194 -1.898 1.00 90.94 133 ARG A C 1
ATOM 1002 O O . ARG A 1 133 ? -3.991 8.385 -0.701 1.00 90.94 133 ARG A O 1
ATOM 1009 N N . SER A 1 134 ? -4.494 8.831 -2.849 1.00 89.75 134 SER A N 1
ATOM 1010 C CA . SER A 1 134 ? -5.497 9.861 -2.575 1.00 89.75 134 SER A CA 1
ATOM 1011 C C . SER A 1 134 ? -6.641 9.321 -1.713 1.00 89.75 134 SER A C 1
ATOM 1013 O O . SER A 1 134 ? -6.990 9.943 -0.712 1.00 89.75 134 SER A O 1
ATOM 1015 N N . ALA A 1 135 ? -7.158 8.127 -2.022 1.00 88.25 135 ALA A N 1
ATOM 1016 C CA . ALA A 1 135 ? -8.189 7.481 -1.210 1.00 88.25 135 ALA A CA 1
ATOM 1017 C C . ALA A 1 135 ? -7.701 7.154 0.214 1.00 88.25 135 ALA A C 1
ATOM 1019 O O . ALA A 1 135 ? -8.458 7.259 1.177 1.00 88.25 135 ALA A O 1
ATOM 1020 N N . LEU A 1 136 ? -6.432 6.767 0.370 1.00 89.69 136 LEU A N 1
ATOM 1021 C CA . LEU A 1 136 ? -5.837 6.510 1.680 1.00 89.69 136 LEU A CA 1
ATOM 1022 C C . LEU A 1 136 ? -5.607 7.791 2.486 1.00 89.69 136 LEU A C 1
ATOM 1024 O O . LEU A 1 136 ? -5.784 7.762 3.700 1.00 89.69 136 LEU A O 1
ATOM 1028 N N . GLU A 1 137 ? -5.213 8.892 1.846 1.00 89.81 137 GLU A N 1
ATOM 1029 C CA . GLU A 1 137 ? -5.036 10.200 2.493 1.00 89.81 137 GLU A CA 1
ATOM 1030 C C . GLU A 1 137 ? -6.370 10.765 2.993 1.00 89.81 137 GLU A C 1
ATOM 1032 O O . GLU A 1 137 ? -6.437 11.271 4.115 1.00 89.81 137 GLU A O 1
ATOM 1037 N N . ASP A 1 138 ? -7.438 10.609 2.212 1.00 88.12 138 ASP A N 1
ATOM 1038 C CA . ASP A 1 138 ? -8.804 10.946 2.619 1.00 88.12 138 ASP A CA 1
ATOM 1039 C C . ASP A 1 138 ? -9.206 10.155 3.874 1.00 88.12 138 ASP A C 1
ATOM 1041 O O . ASP A 1 138 ? -9.485 10.724 4.932 1.00 88.12 138 ASP A O 1
ATOM 1045 N N . VAL A 1 139 ? -9.079 8.827 3.827 1.00 86.50 139 VAL A N 1
ATOM 1046 C CA . VAL A 1 139 ? -9.375 7.966 4.978 1.00 86.50 139 VAL A CA 1
ATOM 1047 C C . VAL A 1 139 ? -8.492 8.272 6.187 1.00 86.50 139 VAL A C 1
ATOM 1049 O O . VAL A 1 139 ? -8.986 8.282 7.315 1.00 86.50 139 VAL A O 1
ATOM 1052 N N . ALA A 1 140 ? -7.199 8.536 5.991 1.00 86.56 140 ALA A N 1
ATOM 1053 C CA . ALA A 1 140 ? -6.304 8.916 7.079 1.00 86.56 140 ALA A CA 1
ATOM 1054 C C . ALA A 1 140 ? -6.793 10.200 7.756 1.00 86.56 140 ALA A C 1
ATOM 1056 O O . ALA A 1 140 ? -6.856 10.247 8.981 1.00 86.56 140 ALA A O 1
ATOM 1057 N N . SER A 1 141 ? -7.226 11.187 6.969 1.00 85.56 141 SER A N 1
ATOM 1058 C CA . SER A 1 141 ? -7.783 12.457 7.444 1.00 85.56 141 SER A CA 1
ATOM 1059 C C . SER A 1 141 ? -9.061 12.241 8.264 1.00 85.56 141 SER A C 1
ATOM 1061 O O . SER A 1 141 ? -9.220 12.818 9.341 1.00 85.56 141 SER A O 1
ATOM 1063 N N . HIS A 1 142 ? -9.932 11.325 7.832 1.00 81.38 142 HIS A N 1
ATOM 1064 C CA . HIS A 1 142 ? -11.111 10.910 8.595 1.00 81.38 142 HIS A CA 1
ATOM 1065 C C . HIS A 1 142 ? -10.754 10.165 9.895 1.00 81.38 142 HIS A C 1
ATOM 1067 O O . HIS A 1 142 ? -11.399 10.380 10.922 1.00 81.38 142 HIS A O 1
ATOM 1073 N N . LEU A 1 143 ? -9.700 9.343 9.904 1.00 75.75 143 LEU A N 1
ATOM 1074 C CA . LEU A 1 143 ? -9.227 8.647 11.107 1.00 75.75 143 LEU A CA 1
ATOM 1075 C C . LEU A 1 143 ? -8.691 9.605 12.183 1.00 75.75 143 LEU A C 1
ATOM 1077 O O . LEU A 1 143 ? -8.883 9.334 13.370 1.00 75.75 143 LEU A O 1
ATOM 1081 N N . THR A 1 144 ? -8.045 10.712 11.795 1.00 70.75 144 THR A N 1
ATOM 1082 C CA . THR A 1 144 ? -7.591 11.752 12.742 1.00 70.75 144 THR A CA 1
ATOM 1083 C C . THR A 1 144 ? -8.715 12.716 13.128 1.00 70.75 144 THR A C 1
ATOM 1085 O O . THR A 1 144 ? -8.747 13.167 14.272 1.00 70.75 144 THR A O 1
ATOM 1088 N N . GLY A 1 145 ? -9.634 13.027 12.209 1.00 62.25 145 GLY A N 1
ATOM 1089 C CA . GLY A 1 145 ? -10.728 13.978 12.430 1.00 62.25 145 GLY A CA 1
ATOM 1090 C C . GLY A 1 145 ? -11.885 13.431 13.272 1.00 62.25 145 GLY A C 1
ATOM 1091 O O . GLY A 1 145 ? -12.562 14.185 13.969 1.00 62.25 145 GLY A O 1
ATOM 1092 N N . ASN A 1 146 ? -12.096 12.111 13.298 1.00 52.28 146 ASN A N 1
ATOM 1093 C CA . ASN A 1 146 ? -13.207 11.508 14.044 1.00 52.28 146 ASN A CA 1
ATOM 1094 C C . ASN A 1 146 ? -12.969 11.417 15.570 1.00 52.28 146 ASN A C 1
ATOM 1096 O O . ASN A 1 146 ? -13.762 10.798 16.282 1.00 52.28 146 ASN A O 1
ATOM 1100 N N . ALA A 1 147 ? -11.898 12.026 16.088 1.00 49.03 147 ALA A N 1
ATOM 1101 C CA . ALA A 1 147 ? -11.704 12.245 17.522 1.00 49.03 147 ALA A CA 1
ATOM 1102 C C . ALA A 1 147 ? -12.479 13.472 18.059 1.00 49.03 147 ALA A C 1
ATOM 1104 O O . ALA A 1 147 ? -12.420 13.735 19.258 1.00 49.03 147 ALA A O 1
ATOM 1105 N N . THR A 1 148 ? -13.214 14.222 17.219 1.00 42.62 148 THR A N 1
ATOM 1106 C CA . THR A 1 148 ? -13.856 15.492 17.638 1.00 42.62 148 THR A CA 1
ATOM 1107 C C . THR A 1 148 ? -15.321 15.663 17.197 1.00 42.62 148 THR A C 1
ATOM 1109 O O . THR A 1 148 ? -15.856 16.763 17.240 1.00 42.62 148 THR A O 1
ATOM 1112 N N . SER A 1 149 ? -16.044 14.604 16.822 1.00 44.84 149 SER A N 1
ATOM 1113 C CA . SER A 1 149 ? -17.501 14.716 16.599 1.00 44.84 149 SER A CA 1
ATOM 1114 C C . SER A 1 149 ? -18.275 13.533 17.164 1.00 44.84 149 SER A C 1
ATOM 1116 O O . SER A 1 149 ? -18.760 12.663 16.454 1.00 44.84 149 SER A O 1
ATOM 1118 N N . VAL A 1 150 ? -18.386 13.542 18.489 1.00 46.06 150 VAL A N 1
ATOM 1119 C CA . VAL A 1 150 ? -19.546 13.037 19.235 1.00 46.06 150 VAL A CA 1
ATOM 1120 C C . VAL A 1 150 ? -19.853 14.069 20.319 1.00 46.06 150 VAL A C 1
ATOM 1122 O O . VAL A 1 150 ? -19.576 13.864 21.491 1.00 46.06 150 VAL A O 1
ATOM 1125 N N . SER A 1 151 ? -20.355 15.225 19.887 1.00 47.00 151 SER A N 1
ATOM 1126 C CA . SER A 1 151 ? -21.073 16.183 20.728 1.00 47.00 151 SER A CA 1
ATOM 1127 C C . SER A 1 151 ? -22.090 16.902 19.851 1.00 47.00 151 SER A C 1
ATOM 1129 O O . SER A 1 151 ? -21.704 17.566 18.892 1.00 47.00 151 SER A O 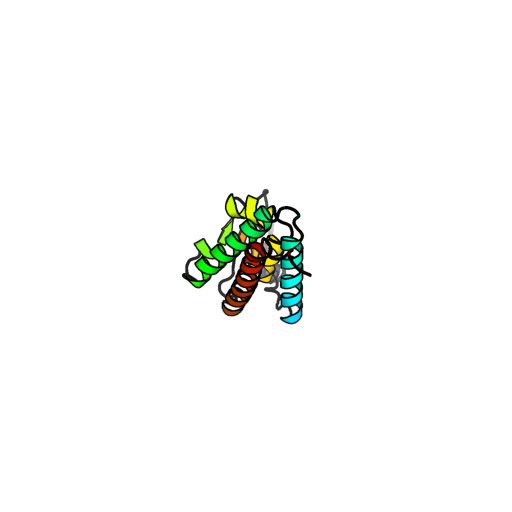1
ATOM 1131 N N . SER A 1 152 ? -23.358 16.821 20.257 1.00 49.38 152 SER A N 1
ATOM 1132 C CA . SER A 1 152 ? -24.550 17.476 19.689 1.00 49.38 152 SER A CA 1
ATOM 1133 C C . SER A 1 152 ? -25.198 16.708 18.531 1.00 49.38 152 SER A C 1
ATOM 1135 O O . SER A 1 152 ? -24.749 16.785 17.392 1.00 49.38 152 SER A O 1
ATOM 1137 N N . GLN A 1 153 ? -26.274 15.968 18.798 1.00 39.88 153 GLN A N 1
ATOM 1138 C CA . GLN A 1 153 ? -27.616 16.504 19.039 1.00 39.88 153 GLN A CA 1
ATOM 1139 C C . GLN A 1 153 ? -28.477 15.481 19.787 1.00 39.88 153 GLN A C 1
ATOM 1141 O O . GLN A 1 153 ? -28.224 14.269 19.602 1.00 39.88 153 GLN A O 1
#

Sequence (153 aa):
AEMRGANPDGLRQLIIQHAGEKPAVKVDPAARHKQQRDALAALLAVADKQRSHAAVATIIKIIANVLSSPTEPKYRALKAENKAVKEKILSCPGGRQLLLAAGFEEKDVGMIARPEMLVLPDNADLTQLEQVRSALEDVASHLTGNATSVSSQ

Foldseek 3Di:
DDDPDDDPVVVVVVVVVPPPPPCLPPQPVVNLVVLLVVLLVQLCPPPPLVLSLLLLVLLLVLLVVCLVPVPDQVSQKDFCPPCSCVRRQVVGRSSVSNLVSLQWDWDDDDDDDDDTMTGRDSPRDNVSSVVSSVVSVVVSCVSVVVVPPPDDD

Radius of gyration: 20.95 Å; chains: 1; bounding box: 54×67×50 Å

pLDDT: mean 75.11, std 16.6, range [36.19, 91.88]

Organism: NCBI:txid141414

Secondary structure (DSSP, 8-state):
-------HHHHHHHHHTT----------HHHHHHHHHHHHHHHHT-S-HHHHHHHHHHHHHHHHHHHH-TT-HHHHEEETTSHHIIIIIITSTTHHHHHHHHT-EEE---SSS---EEE--TT--HHHHHHHHHHHHHHHHHHHHTTS-----

InterPro domains:
  IPR018997 PUB domain [PF09409] (50-133)
  IPR036339 PUB-like domain superfamily [SSF143503] (38-137)